Protein AF-M1EP33-F1 (afdb_monomer_lite)

Structure (mmCIF, N/CA/C/O backbone):
data_AF-M1EP33-F1
#
_entry.id   AF-M1EP33-F1
#
loop_
_atom_site.group_PDB
_atom_site.id
_atom_site.type_symbol
_atom_site.label_atom_id
_atom_site.label_alt_id
_atom_site.label_comp_id
_atom_site.label_asym_id
_atom_site.label_entity_id
_atom_site.label_seq_id
_atom_site.pdbx_PDB_ins_code
_atom_site.Cartn_x
_atom_site.Cartn_y
_atom_site.Cartn_z
_atom_site.occupancy
_atom_site.B_iso_or_equiv
_atom_site.auth_seq_id
_atom_site.auth_comp_id
_atom_site.auth_asym_id
_atom_site.auth_atom_id
_atom_site.pdbx_PDB_model_num
ATOM 1 N N . ASN A 1 1 ? -3.906 -7.822 24.588 1.00 63.00 1 ASN A N 1
ATOM 2 C CA . ASN A 1 1 ? -3.837 -6.947 25.786 1.00 63.00 1 ASN A CA 1
ATOM 3 C C . ASN A 1 1 ? -4.633 -7.614 26.916 1.00 63.00 1 ASN A C 1
ATOM 5 O O . ASN A 1 1 ? -5.271 -8.631 26.659 1.00 63.00 1 ASN A O 1
ATOM 9 N N . SER A 1 2 ? -4.628 -7.082 28.142 1.00 78.25 2 SER A N 1
ATOM 10 C CA . SER A 1 2 ? -5.350 -7.687 29.281 1.00 78.25 2 SER A CA 1
ATOM 11 C C . SER A 1 2 ? -6.876 -7.740 29.111 1.00 78.25 2 SER A C 1
ATOM 13 O O . SER A 1 2 ? -7.519 -8.616 29.681 1.00 78.25 2 SER A O 1
ATOM 15 N N . LEU A 1 3 ? -7.466 -6.852 28.298 1.00 82.06 3 LEU A N 1
ATOM 16 C CA . LEU A 1 3 ? -8.894 -6.903 27.965 1.00 82.06 3 LEU A CA 1
ATOM 17 C C . LEU A 1 3 ? -9.216 -8.140 27.118 1.00 82.06 3 LEU A C 1
ATOM 19 O O . LEU A 1 3 ? -10.174 -8.839 27.417 1.00 82.06 3 LEU A O 1
ATOM 23 N N . THR A 1 4 ? -8.380 -8.474 26.127 1.00 85.00 4 THR A N 1
ATOM 24 C CA . THR A 1 4 ? -8.607 -9.614 25.213 1.00 85.00 4 THR A CA 1
ATOM 25 C C . THR A 1 4 ? -8.673 -10.960 25.946 1.00 85.00 4 THR A C 1
ATOM 27 O O . THR A 1 4 ? -9.416 -11.852 25.543 1.00 85.00 4 THR A O 1
ATOM 30 N N . TYR A 1 5 ? -7.932 -11.088 27.048 1.00 88.88 5 TYR A N 1
ATOM 31 C CA . TYR A 1 5 ? -7.890 -12.287 27.891 1.00 88.88 5 TYR A CA 1
ATOM 32 C C . TYR A 1 5 ? -8.786 -12.190 29.135 1.00 88.88 5 TYR A C 1
ATOM 34 O O . TYR A 1 5 ? -8.715 -13.043 30.020 1.00 88.88 5 TYR A O 1
ATOM 42 N N . SER A 1 6 ? -9.625 -11.154 29.237 1.00 90.19 6 SER A N 1
ATOM 43 C CA . SER A 1 6 ? -10.521 -10.998 30.378 1.00 90.19 6 SER A CA 1
ATOM 44 C C . SER A 1 6 ? -11.533 -12.142 30.437 1.00 90.19 6 SER A C 1
ATOM 46 O O . SER A 1 6 ? -12.177 -12.466 29.442 1.00 90.19 6 SER A O 1
ATOM 48 N N . LYS A 1 7 ? -11.740 -12.709 31.633 1.00 91.88 7 LYS A N 1
ATOM 49 C CA . LYS A 1 7 ? -12.845 -13.654 31.893 1.00 91.88 7 LYS A CA 1
ATOM 50 C C . LYS A 1 7 ? -14.217 -12.971 31.826 1.00 91.88 7 LYS A C 1
ATOM 52 O O . LYS A 1 7 ? -15.241 -13.639 31.729 1.00 91.88 7 LYS A O 1
ATOM 57 N N . ASN A 1 8 ? -14.239 -11.641 31.901 1.00 92.62 8 ASN A N 1
ATOM 58 C CA . ASN A 1 8 ? -15.451 -10.852 31.797 1.00 92.62 8 ASN A CA 1
ATOM 59 C C . ASN A 1 8 ? -15.787 -10.586 30.323 1.00 92.62 8 ASN A C 1
ATOM 61 O O . ASN A 1 8 ? -15.008 -9.949 29.611 1.00 92.62 8 ASN A O 1
ATOM 65 N N . LYS A 1 9 ? -16.962 -11.040 29.873 1.00 91.88 9 LYS A N 1
ATOM 66 C CA . LYS A 1 9 ? -17.363 -10.956 28.460 1.00 91.88 9 LYS A CA 1
ATOM 67 C C . LYS A 1 9 ? -17.514 -9.518 27.955 1.00 91.88 9 LYS A C 1
ATOM 69 O O . LYS A 1 9 ? -17.231 -9.283 26.784 1.00 91.88 9 LYS A O 1
ATOM 74 N N . VAL A 1 10 ? -17.930 -8.574 28.804 1.00 92.75 10 VAL A N 1
ATOM 75 C CA . VAL A 1 10 ? -18.061 -7.153 28.432 1.00 92.75 10 VAL A CA 1
ATOM 76 C C . VAL A 1 10 ? -16.679 -6.577 28.130 1.00 92.75 10 VAL A C 1
ATOM 78 O O . VAL A 1 10 ? -16.437 -6.067 27.038 1.00 92.75 10 VAL A O 1
ATOM 81 N N . LEU A 1 11 ? -15.730 -6.761 29.053 1.00 91.62 11 LEU A N 1
ATOM 82 C CA . LEU A 1 11 ? -14.347 -6.311 28.871 1.00 91.62 11 LEU A CA 1
ATOM 83 C C . LEU A 1 11 ? -13.645 -6.999 27.696 1.00 91.62 11 LEU A C 1
ATOM 85 O O . LEU A 1 11 ? -12.899 -6.355 26.962 1.00 91.62 11 LEU A O 1
ATOM 89 N N . GLN A 1 12 ? -13.885 -8.297 27.505 1.00 91.69 12 GLN A N 1
ATOM 90 C CA . GLN A 1 12 ? -13.299 -9.057 26.403 1.00 91.69 12 GLN A CA 1
ATOM 91 C C . GLN A 1 12 ? -13.740 -8.513 25.042 1.00 91.69 12 GLN A C 1
ATOM 93 O O . GLN A 1 12 ? -12.908 -8.244 24.166 1.00 91.69 12 GLN A O 1
ATOM 98 N N . LYS A 1 13 ? -15.050 -8.298 24.885 1.00 92.12 13 LYS A N 1
ATOM 99 C CA . LYS A 1 13 ? -15.647 -7.775 23.654 1.00 92.12 13 LYS A CA 1
ATOM 100 C C . LYS A 1 13 ? -15.302 -6.314 23.394 1.00 92.12 13 LYS A C 1
ATOM 102 O O . LYS A 1 13 ? -15.296 -5.919 22.234 1.00 92.12 13 LYS A O 1
ATOM 107 N N . ALA A 1 14 ? -14.935 -5.543 24.419 1.00 92.44 14 ALA A N 1
ATOM 108 C CA . ALA A 1 14 ? -14.574 -4.134 24.269 1.00 92.44 14 ALA A CA 1
ATOM 109 C C . ALA A 1 14 ? -13.462 -3.903 23.237 1.00 92.44 14 ALA A C 1
ATOM 111 O O . ALA A 1 14 ? -13.448 -2.895 22.545 1.00 92.44 14 ALA A O 1
ATOM 112 N N . THR A 1 15 ? -12.543 -4.858 23.066 1.00 85.81 15 THR A N 1
ATOM 113 C CA . THR A 1 15 ? -11.485 -4.721 22.053 1.00 85.81 15 THR A CA 1
ATOM 114 C C . THR A 1 15 ? -11.980 -4.880 20.614 1.00 85.81 15 THR A C 1
ATOM 116 O O . THR A 1 15 ? -11.244 -4.532 19.696 1.00 85.81 15 THR A O 1
ATOM 119 N N . LEU A 1 16 ? -13.172 -5.433 20.395 1.00 89.56 16 LEU A N 1
ATOM 120 C CA . LEU A 1 16 ? -13.773 -5.687 19.080 1.00 89.56 16 LEU A CA 1
ATOM 121 C C . LEU A 1 16 ? -14.856 -4.661 18.721 1.00 89.56 16 LEU A C 1
ATOM 123 O O . LEU A 1 16 ? -15.508 -4.811 17.693 1.00 89.56 16 LEU A O 1
ATOM 127 N N . VAL A 1 17 ? -15.062 -3.650 19.568 1.00 93.44 17 VAL A N 1
ATOM 128 C CA . VAL A 1 17 ? -16.074 -2.619 19.349 1.00 93.44 17 VAL A CA 1
ATOM 129 C C . VAL A 1 17 ? -15.753 -1.808 18.092 1.00 93.44 17 VAL A C 1
ATOM 131 O O . VAL A 1 17 ? -14.600 -1.439 17.853 1.00 93.44 17 VAL A O 1
ATOM 134 N N . VAL A 1 18 ? -16.776 -1.524 17.291 1.00 93.06 18 VAL A N 1
ATOM 135 C CA . VAL A 1 18 ? -16.677 -0.576 16.176 1.00 93.06 18 VAL A CA 1
ATOM 136 C C . VAL A 1 18 ? -16.814 0.852 16.698 1.00 93.06 18 VAL A C 1
ATOM 138 O O . VAL A 1 18 ? -17.447 1.085 17.727 1.00 93.06 18 VAL A O 1
ATOM 141 N N . GLN A 1 19 ? -16.242 1.832 15.997 1.00 92.06 19 GLN A N 1
ATOM 142 C CA . GLN A 1 19 ? -16.172 3.214 16.496 1.00 92.06 19 GLN A CA 1
ATOM 143 C C . GLN A 1 19 ? -17.544 3.804 16.866 1.00 92.06 19 GLN A C 1
ATOM 145 O O . GLN A 1 19 ? -17.663 4.479 17.886 1.00 92.06 19 GLN A O 1
ATOM 150 N N . SER A 1 20 ? -18.588 3.492 16.091 1.00 94.06 20 SER A N 1
ATOM 151 C CA . SER A 1 20 ? -19.964 3.949 16.333 1.00 94.06 20 SER A CA 1
ATOM 152 C C . SER A 1 20 ? -20.594 3.397 17.617 1.00 94.06 20 SER A C 1
ATOM 154 O O . SER A 1 20 ? -21.580 3.946 18.095 1.00 94.06 20 SER A O 1
ATOM 156 N N . GLU A 1 21 ? -20.047 2.320 18.183 1.00 95.56 21 GLU A N 1
ATOM 157 C CA . GLU A 1 21 ? -20.574 1.655 19.380 1.00 95.56 21 GLU A CA 1
ATOM 158 C C . GLU A 1 21 ? -19.719 1.899 20.632 1.00 95.56 21 GLU A C 1
ATOM 160 O O . GLU A 1 21 ? -20.056 1.407 21.712 1.00 95.56 21 GLU A O 1
ATOM 165 N N . VAL A 1 22 ? -18.627 2.669 20.527 1.00 95.62 22 VAL A N 1
ATOM 166 C CA . VAL A 1 22 ? -17.703 2.891 21.651 1.00 95.62 22 VAL A CA 1
ATOM 167 C C . VAL A 1 22 ? -18.412 3.504 22.856 1.00 95.62 22 VAL A C 1
ATOM 169 O O . VAL A 1 22 ? -18.182 3.050 23.972 1.00 95.62 22 VAL A O 1
ATOM 172 N N . ASP A 1 23 ? -19.290 4.489 22.654 1.00 95.12 23 ASP A N 1
ATOM 173 C CA . ASP A 1 23 ? -19.997 5.147 23.761 1.00 95.12 23 ASP A CA 1
ATOM 174 C C . ASP A 1 23 ? -20.829 4.156 24.580 1.00 95.12 23 ASP A C 1
ATOM 176 O O . ASP A 1 23 ? -20.692 4.085 25.803 1.00 95.12 23 ASP A O 1
ATOM 180 N N . LYS A 1 24 ? -21.607 3.314 23.895 1.00 95.69 24 LYS A N 1
ATOM 181 C CA . LYS A 1 24 ? -22.380 2.240 24.523 1.00 95.69 24 LYS A CA 1
ATOM 182 C C . LYS A 1 24 ? -21.471 1.239 25.239 1.00 95.69 24 LYS A C 1
ATOM 184 O O . LYS A 1 24 ? -21.750 0.845 26.366 1.00 95.69 24 LYS A O 1
ATOM 189 N N . CYS A 1 25 ? -20.357 0.859 24.615 1.00 95.81 25 CYS A N 1
ATOM 190 C CA . CYS A 1 25 ? -19.408 -0.077 25.210 1.00 95.81 25 CYS A CA 1
ATOM 191 C C . CYS A 1 25 ? -18.783 0.467 26.503 1.00 95.81 25 CYS A C 1
ATOM 193 O O . CYS A 1 25 ? -18.646 -0.277 27.472 1.00 95.81 25 CYS A O 1
ATOM 195 N N . VAL A 1 26 ? -18.445 1.760 26.559 1.00 95.44 26 VAL A N 1
ATOM 196 C CA . VAL A 1 26 ? -17.945 2.392 27.789 1.00 95.44 26 VAL A CA 1
ATOM 197 C C . VAL A 1 26 ? -19.004 2.341 28.888 1.00 95.44 26 VAL A C 1
ATOM 199 O O . VAL A 1 26 ? -18.680 1.992 30.022 1.00 95.44 26 VAL A O 1
ATOM 202 N N . GLU A 1 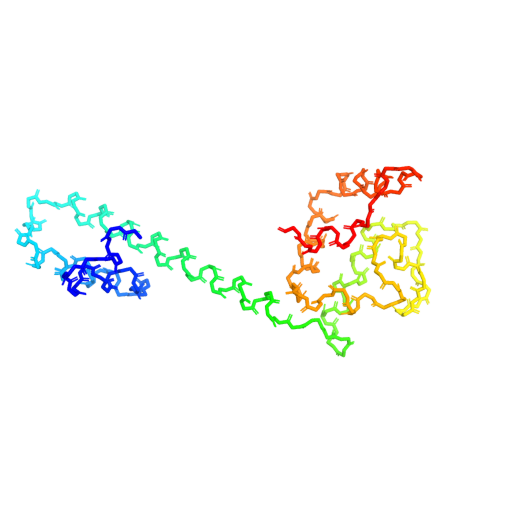27 ? -20.264 2.627 28.564 1.00 94.31 27 GLU A N 1
ATOM 203 C CA . GLU A 1 27 ? -21.364 2.547 29.530 1.00 94.31 27 GLU A CA 1
ATOM 204 C C . GLU A 1 27 ? -21.569 1.127 30.061 1.00 94.31 27 GLU A C 1
ATOM 206 O O . GLU A 1 27 ? -21.732 0.944 31.268 1.00 94.31 27 GLU A O 1
ATOM 211 N N . ASP A 1 28 ? -21.493 0.118 29.195 1.00 95.00 28 ASP A N 1
ATOM 212 C CA . ASP A 1 28 ? -21.588 -1.287 29.595 1.00 95.00 28 ASP A CA 1
ATOM 213 C C . ASP A 1 28 ? -20.423 -1.692 30.515 1.00 95.00 28 ASP A C 1
ATOM 215 O O . ASP A 1 28 ? -20.629 -2.382 31.513 1.00 95.00 28 ASP A O 1
ATOM 219 N N . ILE A 1 29 ? -19.202 -1.216 30.243 1.00 94.50 29 ILE A N 1
ATOM 220 C CA . ILE A 1 29 ? -18.030 -1.457 31.100 1.00 94.50 29 ILE A CA 1
ATOM 221 C C . ILE A 1 29 ? -18.193 -0.789 32.465 1.00 94.50 29 ILE A C 1
ATOM 223 O O . ILE A 1 29 ? -17.879 -1.404 33.485 1.00 94.50 29 ILE A O 1
ATOM 227 N N . MET A 1 30 ? -18.671 0.456 32.499 1.00 94.19 30 MET A N 1
ATOM 228 C CA . MET A 1 30 ? -18.892 1.181 33.751 1.00 94.19 30 MET A CA 1
ATOM 229 C C . MET A 1 30 ? -19.950 0.487 34.608 1.00 94.19 30 MET A C 1
ATOM 231 O O . MET A 1 30 ? -19.720 0.299 35.801 1.00 94.19 30 MET A O 1
ATOM 235 N N . LYS A 1 31 ? -21.053 0.030 33.997 1.00 94.44 31 LYS A N 1
ATOM 236 C CA . LYS A 1 31 ? -22.088 -0.769 34.673 1.00 94.44 31 LYS A CA 1
ATOM 237 C C . LYS A 1 31 ? -21.512 -2.066 35.238 1.00 94.44 31 LYS A C 1
ATOM 239 O O . LYS A 1 31 ? -21.658 -2.333 36.423 1.00 94.44 31 LYS A O 1
ATOM 244 N N . GLU A 1 32 ? -20.789 -2.828 34.422 1.00 94.50 32 GLU A N 1
ATOM 245 C CA . GLU A 1 32 ? -20.190 -4.108 34.819 1.00 94.50 32 GLU A CA 1
ATOM 246 C C . GLU A 1 32 ? -19.151 -3.966 35.947 1.00 94.50 32 GLU A C 1
ATOM 248 O O . GLU A 1 32 ? -18.912 -4.896 36.719 1.00 94.50 32 GLU A O 1
ATOM 253 N N . LYS A 1 33 ? -18.498 -2.804 36.042 1.00 92.00 33 LYS A N 1
ATOM 254 C CA . LYS A 1 33 ? -17.488 -2.503 37.065 1.00 92.00 33 LYS A CA 1
ATOM 255 C C . LYS A 1 33 ? -17.997 -1.659 38.223 1.00 92.00 33 LYS A C 1
ATOM 257 O O . LYS A 1 33 ? -17.197 -1.333 39.095 1.00 92.00 33 LYS A O 1
ATOM 262 N N . ASN A 1 34 ? -19.297 -1.366 38.267 1.00 93.38 34 ASN A N 1
ATOM 263 C CA . ASN A 1 34 ? -19.913 -0.502 39.273 1.00 93.38 34 ASN A CA 1
ATOM 264 C C . ASN A 1 34 ? -19.195 0.860 39.407 1.00 93.38 34 ASN A C 1
ATOM 266 O O . ASN A 1 34 ? -19.017 1.368 40.512 1.00 93.38 34 ASN A O 1
ATOM 270 N N . ILE A 1 35 ? -18.753 1.434 38.284 1.00 92.56 35 ILE A N 1
ATOM 271 C CA . ILE A 1 35 ? -18.076 2.739 38.226 1.00 92.56 35 ILE A CA 1
ATOM 272 C C . ILE A 1 35 ? -19.138 3.836 38.175 1.00 92.56 35 ILE A C 1
ATOM 274 O O . ILE A 1 35 ? -20.056 3.763 37.355 1.00 92.56 35 ILE A O 1
ATOM 278 N N . ASN A 1 36 ? -19.019 4.859 39.025 1.00 90.19 36 ASN A N 1
ATOM 279 C CA . ASN A 1 36 ? -20.027 5.908 39.123 1.00 90.19 36 ASN A CA 1
ATOM 280 C C . ASN A 1 36 ? -19.769 6.993 38.057 1.00 90.19 36 ASN A C 1
ATOM 282 O O . ASN A 1 36 ? -18.761 7.690 38.138 1.00 90.19 36 ASN A O 1
ATOM 286 N N . PRO A 1 37 ? -20.681 7.217 37.093 1.00 81.19 37 PRO A N 1
ATOM 287 C CA . PRO A 1 37 ? -20.452 8.172 36.008 1.00 81.19 37 PRO A CA 1
ATOM 288 C C . PRO A 1 37 ? -20.292 9.630 36.443 1.00 81.19 37 PRO A C 1
ATOM 290 O O . PRO A 1 37 ? -19.615 10.389 35.755 1.00 81.19 37 PRO A O 1
ATOM 293 N N . GLU A 1 38 ? -20.902 10.021 37.562 1.00 83.31 38 GLU A N 1
ATOM 294 C CA . GLU A 1 38 ? -20.863 11.394 38.075 1.00 83.31 38 GLU A CA 1
ATOM 295 C C . GLU A 1 38 ? -19.582 11.671 38.868 1.00 83.31 38 GLU A C 1
ATOM 297 O O . GLU A 1 38 ? -19.076 12.791 38.858 1.00 83.31 38 GLU A O 1
ATOM 302 N N . LYS A 1 39 ? -19.033 10.644 39.530 1.00 86.88 39 LYS A N 1
ATOM 303 C CA . LYS A 1 39 ? -17.787 10.752 40.306 1.00 86.88 39 LYS A CA 1
ATOM 304 C C . LYS A 1 39 ? -16.544 10.462 39.467 1.00 86.88 39 LYS A C 1
ATOM 306 O O . LYS A 1 39 ? -15.509 11.083 39.679 1.00 86.88 39 LYS A O 1
ATOM 311 N N . ASP A 1 40 ? -16.667 9.570 38.488 1.00 87.56 40 ASP A N 1
ATOM 312 C CA . ASP A 1 40 ? -15.566 9.050 37.676 1.00 87.56 40 ASP A CA 1
ATOM 313 C C . ASP A 1 40 ? -15.673 9.520 36.214 1.00 87.56 40 ASP A C 1
ATOM 315 O O . ASP A 1 40 ? -15.483 8.757 35.262 1.00 87.56 40 ASP A O 1
ATOM 319 N N . THR A 1 41 ? -15.983 10.802 36.003 1.00 88.31 41 THR A N 1
ATOM 320 C CA . THR A 1 41 ? -16.109 11.397 34.657 1.00 88.31 41 THR A CA 1
ATOM 321 C C . THR A 1 41 ? -14.831 11.235 33.828 1.00 88.31 41 THR A C 1
ATOM 323 O O . THR A 1 41 ? -14.888 10.945 32.629 1.00 88.31 41 THR A O 1
ATOM 326 N N . SER A 1 42 ? -13.668 11.333 34.478 1.00 92.94 42 SER A N 1
ATOM 327 C CA . SER A 1 42 ? -12.359 11.096 33.867 1.00 92.94 42 SER A CA 1
ATOM 328 C C . SER A 1 42 ? -12.209 9.662 33.352 1.00 92.94 42 SER A C 1
ATOM 330 O O . SER A 1 42 ? -11.656 9.466 32.270 1.00 92.94 42 SER A O 1
ATOM 332 N N . PHE A 1 43 ? -12.760 8.662 34.052 1.00 92.12 43 PHE A N 1
ATOM 333 C CA . PHE A 1 43 ? -12.741 7.273 33.593 1.00 92.12 43 PHE A CA 1
ATOM 334 C C . PHE A 1 43 ? -13.494 7.124 32.271 1.00 92.12 43 PHE A C 1
ATOM 336 O O . PHE A 1 43 ? -12.955 6.536 31.334 1.00 92.12 43 PHE A O 1
ATOM 343 N N . LYS A 1 44 ? -14.706 7.691 32.159 1.00 92.69 44 LYS A N 1
ATOM 344 C CA . LYS A 1 44 ? -15.509 7.623 30.924 1.00 92.69 44 LYS A CA 1
ATOM 345 C C . LYS A 1 44 ? -14.745 8.213 29.737 1.00 92.69 44 LYS A C 1
ATOM 347 O O . LYS A 1 44 ? -14.674 7.585 28.681 1.00 92.69 44 LYS A O 1
ATOM 352 N N . ILE A 1 45 ? -14.139 9.387 29.925 1.00 94.44 45 ILE A N 1
ATOM 353 C CA . ILE A 1 45 ? -13.379 10.087 28.879 1.00 94.44 45 ILE A CA 1
ATOM 354 C C . ILE A 1 45 ? -12.150 9.270 28.460 1.00 94.44 45 ILE A C 1
ATOM 356 O O . ILE A 1 45 ? -11.970 8.992 27.273 1.00 94.44 45 ILE A O 1
ATOM 360 N N . CYS A 1 46 ? -11.330 8.839 29.422 1.00 95.31 46 CYS A N 1
ATOM 361 C CA . CYS A 1 46 ? -10.117 8.074 29.141 1.00 95.31 46 CYS A CA 1
ATOM 362 C C . CYS A 1 46 ? -10.434 6.720 28.498 1.00 95.31 46 CYS A C 1
ATOM 364 O O . CYS A 1 46 ? -9.795 6.335 27.520 1.00 95.31 46 CYS A O 1
ATOM 366 N N . MET A 1 47 ? -11.447 6.007 28.998 1.00 93.50 47 MET A N 1
ATOM 367 C CA . MET A 1 47 ? -11.827 4.704 28.458 1.00 93.50 47 MET A CA 1
ATOM 368 C C . MET A 1 47 ? -12.362 4.825 27.029 1.00 93.50 47 MET A C 1
ATOM 370 O O . MET A 1 47 ? -11.972 4.038 26.165 1.00 93.50 47 MET A O 1
ATOM 374 N N . LYS A 1 48 ? -13.182 5.848 26.749 1.00 95.25 48 LYS A N 1
ATOM 375 C CA . LYS A 1 48 ? -13.629 6.166 25.386 1.00 95.25 48 LYS A CA 1
ATOM 376 C C . LYS A 1 48 ? -12.442 6.414 24.457 1.00 95.25 48 LYS A C 1
ATOM 378 O O . LYS A 1 48 ? -12.384 5.818 23.384 1.00 95.25 48 LYS A O 1
ATOM 383 N N . ALA A 1 49 ? -11.488 7.248 24.870 1.00 95.94 49 ALA A N 1
ATOM 384 C CA . ALA A 1 49 ? -10.303 7.552 24.070 1.00 95.94 49 ALA A CA 1
ATOM 385 C C . ALA A 1 49 ? -9.482 6.288 23.760 1.00 95.94 49 ALA A C 1
ATOM 387 O O . ALA A 1 49 ? -9.138 6.046 22.602 1.00 95.94 49 ALA A O 1
ATOM 388 N N . CYS A 1 50 ? -9.245 5.434 24.761 1.00 94.38 50 CYS A N 1
ATOM 389 C CA . CYS A 1 50 ? -8.545 4.161 24.581 1.00 94.38 50 CYS A CA 1
ATOM 390 C C . CYS A 1 50 ? -9.267 3.234 23.591 1.00 94.38 50 CYS A C 1
ATOM 392 O O . CYS A 1 50 ? -8.636 2.656 22.706 1.00 94.38 50 CYS A O 1
ATOM 394 N N . LEU A 1 51 ? -10.589 3.083 23.716 1.00 94.62 51 LEU A N 1
ATOM 395 C CA . LEU A 1 51 ? -11.367 2.215 22.828 1.00 94.62 51 LEU A CA 1
ATOM 396 C C . LEU A 1 51 ? -11.449 2.762 21.397 1.00 94.62 51 LEU A C 1
ATOM 398 O O . LEU A 1 51 ? -11.373 1.978 20.449 1.00 94.62 51 LEU A O 1
ATOM 402 N N . LEU A 1 52 ? -11.527 4.083 21.217 1.00 95.56 52 LEU A N 1
ATOM 403 C CA . LEU A 1 52 ? -11.437 4.717 19.897 1.00 95.56 52 LEU A CA 1
ATOM 404 C C . LEU A 1 52 ? -10.074 4.473 19.243 1.00 95.56 52 LEU A C 1
ATOM 406 O O . LEU A 1 52 ? -10.021 4.115 18.072 1.00 95.56 52 LEU A O 1
ATOM 410 N N . GLN A 1 53 ? -8.977 4.588 19.992 1.00 94.25 53 GLN A N 1
ATOM 411 C CA . GLN A 1 53 ? -7.641 4.290 19.466 1.00 94.25 53 GLN A CA 1
ATOM 412 C C . GLN A 1 53 ? -7.494 2.815 19.075 1.00 94.25 53 GLN A C 1
ATOM 414 O O . GLN A 1 53 ? -6.996 2.511 17.993 1.00 94.25 53 GLN A O 1
ATOM 419 N N . ILE A 1 54 ? -7.963 1.888 19.919 1.00 92.06 54 ILE A N 1
ATOM 420 C CA . ILE A 1 54 ? -7.900 0.445 19.640 1.00 92.06 54 ILE A CA 1
ATOM 421 C C . ILE A 1 54 ? -8.730 0.093 18.401 1.00 92.06 54 ILE A C 1
ATOM 423 O O . ILE A 1 54 ? -8.245 -0.615 17.518 1.00 92.06 54 ILE A O 1
ATOM 427 N N . SER A 1 55 ? -9.975 0.567 18.335 1.00 92.62 55 SER A N 1
ATOM 428 C CA . SER A 1 55 ? -10.878 0.286 17.213 1.00 92.62 55 SER A CA 1
ATOM 429 C C . SER A 1 55 ? -10.407 0.960 15.923 1.00 92.62 55 SER A C 1
ATOM 431 O O . SER A 1 55 ? -10.377 0.315 14.877 1.00 92.62 55 SER A O 1
ATOM 433 N N . GLY A 1 56 ? -9.951 2.211 15.999 1.00 94.12 56 GLY A N 1
ATOM 434 C CA . GLY A 1 56 ? -9.372 2.948 14.879 1.00 94.12 56 GLY A CA 1
ATOM 435 C C . GLY A 1 56 ? -8.123 2.277 14.313 1.00 94.12 56 GLY A C 1
ATOM 436 O O . GLY A 1 56 ? -8.043 2.066 13.107 1.00 94.12 56 GLY A O 1
ATOM 437 N N . TYR A 1 57 ? -7.187 1.857 15.169 1.00 93.12 57 TYR A N 1
ATOM 438 C CA . TYR A 1 57 ? -5.992 1.131 14.731 1.00 93.12 57 TYR A CA 1
ATOM 439 C C . TYR A 1 57 ? -6.339 -0.199 14.055 1.00 93.12 57 TYR A C 1
ATOM 441 O O . TYR A 1 57 ? -5.773 -0.537 13.017 1.00 93.12 57 TYR A O 1
ATOM 449 N N . LYS A 1 58 ? -7.297 -0.951 14.612 1.00 91.19 58 LYS A N 1
ATOM 450 C CA . LYS A 1 58 ? -7.772 -2.196 13.996 1.00 91.19 58 LYS A CA 1
ATOM 451 C C . LYS A 1 58 ? -8.391 -1.952 12.626 1.00 91.19 58 LYS A C 1
ATOM 453 O O . LYS A 1 58 ? -8.090 -2.702 11.704 1.00 91.19 58 LYS A O 1
ATOM 458 N N . GLN A 1 59 ? -9.221 -0.919 12.493 1.00 93.31 59 GLN A N 1
ATOM 459 C CA . GLN A 1 59 ? -9.819 -0.570 11.209 1.00 93.31 59 GLN A CA 1
ATOM 460 C C . GLN A 1 59 ? -8.741 -0.185 10.193 1.00 93.31 59 GLN A C 1
ATOM 462 O O . GLN A 1 59 ? -8.712 -0.752 9.109 1.00 93.31 59 GLN A O 1
ATOM 467 N N . LEU A 1 60 ? -7.792 0.673 10.580 1.00 95.19 60 LEU A N 1
ATOM 468 C CA . LEU A 1 60 ? -6.667 1.052 9.727 1.00 95.19 60 LEU A CA 1
ATOM 469 C C . LEU A 1 60 ? -5.863 -0.170 9.266 1.00 95.19 60 LEU A C 1
ATOM 471 O O . LEU A 1 60 ? -5.536 -0.281 8.089 1.00 95.19 60 LEU A O 1
ATOM 475 N N . TYR A 1 61 ? -5.567 -1.104 10.173 1.00 95.50 61 TYR A N 1
ATOM 476 C CA . TYR A 1 61 ? -4.879 -2.346 9.824 1.00 95.50 61 TYR A CA 1
ATOM 477 C C . TYR A 1 61 ? -5.660 -3.154 8.780 1.00 95.50 61 TYR A C 1
ATOM 479 O O . TYR A 1 61 ? -5.079 -3.610 7.797 1.00 95.50 61 TYR A O 1
ATOM 487 N N . LEU A 1 62 ? -6.976 -3.310 8.963 1.00 95.06 62 LEU A N 1
ATOM 488 C CA . LEU A 1 62 ? -7.830 -4.011 8.003 1.00 95.06 62 LEU A CA 1
ATOM 489 C C . LEU A 1 62 ? -7.871 -3.300 6.647 1.00 95.06 62 LEU A C 1
ATOM 491 O O . LEU A 1 62 ? -7.792 -3.967 5.616 1.00 95.06 62 LEU A O 1
ATOM 495 N N . ASP A 1 63 ? -7.946 -1.971 6.645 1.00 96.25 63 ASP A N 1
ATOM 496 C CA . ASP A 1 63 ? -7.964 -1.166 5.428 1.00 96.25 63 ASP A CA 1
ATOM 497 C C . ASP A 1 63 ? -6.644 -1.323 4.662 1.00 96.25 63 ASP A C 1
ATOM 499 O O . ASP A 1 63 ? -6.659 -1.635 3.470 1.00 96.25 63 ASP A O 1
ATOM 503 N N . VAL A 1 64 ? -5.501 -1.219 5.346 1.00 96.75 64 VAL A N 1
ATOM 504 C CA . VAL A 1 64 ? -4.169 -1.444 4.759 1.00 96.75 64 VAL A CA 1
ATOM 505 C C . VAL A 1 64 ? -4.038 -2.870 4.217 1.00 96.75 64 VAL A C 1
ATOM 507 O O . VAL A 1 64 ? -3.638 -3.058 3.067 1.00 96.75 64 VAL A O 1
ATOM 510 N N . GLU A 1 65 ? -4.443 -3.880 4.991 1.00 97.25 65 GLU A N 1
ATOM 511 C CA . GLU A 1 65 ? -4.426 -5.279 4.553 1.00 97.25 65 GLU A CA 1
ATOM 512 C C . GLU A 1 65 ? -5.333 -5.523 3.343 1.00 97.25 65 GLU A C 1
ATOM 514 O O . GLU A 1 65 ? -5.006 -6.345 2.484 1.00 97.25 65 GLU A O 1
ATOM 519 N N . SER A 1 66 ? -6.458 -4.810 3.237 1.00 97.50 66 SER A N 1
ATOM 520 C CA . SER A 1 66 ? -7.352 -4.904 2.079 1.00 97.50 66 SER A CA 1
ATOM 521 C C . SER A 1 66 ? -6.676 -4.409 0.797 1.00 97.50 66 SER A C 1
ATOM 523 O O . SER A 1 66 ? -6.857 -5.004 -0.268 1.00 97.50 66 SER A O 1
ATOM 525 N N . VAL A 1 67 ? -5.846 -3.364 0.897 1.00 97.25 67 VAL A N 1
ATOM 526 C CA . VAL A 1 67 ? -5.064 -2.842 -0.230 1.00 97.25 67 VAL A CA 1
ATOM 527 C C . VAL A 1 67 ? -3.903 -3.783 -0.545 1.00 97.25 67 VAL A C 1
ATOM 529 O O . VAL A 1 67 ? -3.703 -4.117 -1.709 1.00 97.25 67 VAL A O 1
ATOM 532 N N . ARG A 1 68 ? -3.189 -4.286 0.471 1.00 96.56 68 ARG A N 1
ATOM 533 C CA . ARG A 1 68 ? -2.090 -5.252 0.296 1.00 96.56 68 ARG A CA 1
ATOM 534 C C . ARG A 1 68 ? -2.545 -6.532 -0.407 1.00 96.56 68 ARG A C 1
ATOM 536 O O . ARG A 1 68 ? -1.842 -7.061 -1.258 1.00 96.56 68 ARG A O 1
ATOM 543 N N . LYS A 1 69 ? -3.733 -7.035 -0.063 1.00 96.81 69 LYS A N 1
ATOM 544 C CA . LYS A 1 69 ? -4.308 -8.251 -0.663 1.00 96.81 69 LYS A CA 1
ATOM 545 C C . LYS A 1 69 ? -4.881 -8.028 -2.060 1.00 96.81 69 LYS A C 1
ATOM 547 O O . LYS A 1 69 ? -5.177 -9.007 -2.742 1.00 96.81 69 LYS A O 1
ATOM 552 N N . ARG A 1 70 ? -5.058 -6.778 -2.500 1.00 97.44 70 ARG A N 1
ATOM 553 C CA . ARG A 1 70 ? -5.528 -6.480 -3.854 1.00 97.44 70 ARG A CA 1
ATOM 554 C C . ARG A 1 7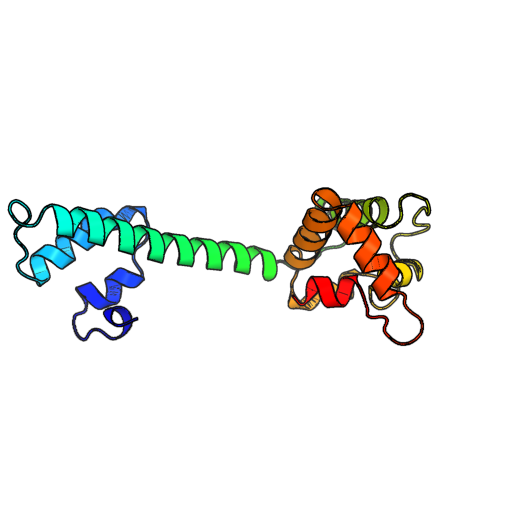0 ? -4.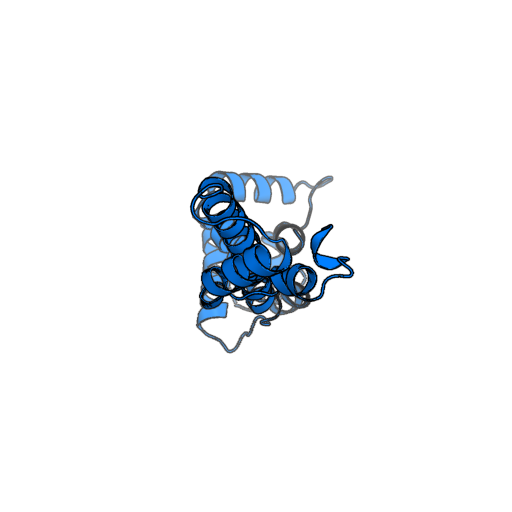376 -6.701 -4.841 1.00 97.44 70 ARG A C 1
ATOM 556 O O . ARG A 1 70 ? -3.384 -5.971 -4.769 1.00 97.44 70 ARG A O 1
ATOM 563 N N . PRO A 1 71 ? -4.481 -7.672 -5.764 1.00 97.19 71 PRO A N 1
ATOM 564 C CA . PRO A 1 71 ? -3.410 -7.947 -6.709 1.00 97.19 71 PRO A CA 1
ATOM 565 C C . PRO A 1 71 ? -3.210 -6.770 -7.665 1.00 97.19 71 PRO A C 1
ATOM 567 O O . PRO A 1 71 ? -4.154 -6.051 -8.006 1.00 97.19 71 PRO A O 1
ATOM 570 N N . TYR A 1 72 ? -1.971 -6.601 -8.121 1.00 97.75 72 TYR A N 1
ATOM 571 C CA . TYR A 1 72 ? -1.705 -5.776 -9.289 1.00 97.75 72 TYR A CA 1
ATOM 572 C C . TYR A 1 72 ? -2.386 -6.390 -10.518 1.00 97.75 72 TYR A C 1
ATOM 574 O O . TYR A 1 72 ? -2.351 -7.605 -10.721 1.00 97.75 72 TYR A O 1
ATOM 582 N N . ASP A 1 73 ? -2.965 -5.534 -11.352 1.00 97.31 73 ASP A N 1
ATOM 583 C CA . ASP A 1 73 ? -3.731 -5.933 -12.529 1.00 97.31 73 ASP A CA 1
ATOM 584 C C . ASP A 1 73 ? -3.277 -5.104 -13.729 1.00 97.31 73 ASP A C 1
ATOM 586 O O . ASP A 1 73 ? -3.386 -3.880 -13.705 1.00 97.31 73 ASP A O 1
ATOM 590 N N . SER A 1 74 ? -2.755 -5.789 -14.746 1.00 96.69 74 SER A N 1
ATOM 591 C CA . SER A 1 74 ? -2.248 -5.194 -15.986 1.00 96.69 74 SER A CA 1
ATOM 592 C C . SER A 1 74 ? -3.361 -4.681 -16.900 1.00 96.69 74 SER A C 1
ATOM 594 O O . SER A 1 74 ? -3.107 -3.827 -17.742 1.00 96.69 74 SER A O 1
ATOM 596 N N . ASP A 1 75 ? -4.591 -5.172 -16.725 1.00 97.19 75 ASP A N 1
ATOM 597 C CA . ASP A 1 75 ? -5.753 -4.710 -17.489 1.00 97.19 75 ASP A CA 1
ATOM 598 C C . ASP A 1 75 ? -6.419 -3.494 -16.814 1.00 97.19 75 ASP A C 1
ATOM 600 O O . ASP A 1 75 ? -7.255 -2.800 -17.399 1.00 97.19 75 ASP A O 1
ATOM 604 N N . ASN A 1 76 ? -6.003 -3.169 -15.584 1.00 98.00 76 ASN A N 1
ATOM 605 C CA . ASN A 1 76 ? -6.466 -1.999 -14.857 1.00 98.00 76 ASN A CA 1
ATOM 606 C C . ASN A 1 76 ? -5.625 -0.760 -15.201 1.00 98.00 76 ASN A C 1
ATOM 608 O O . ASN A 1 76 ? -4.492 -0.584 -14.744 1.00 98.00 76 ASN A O 1
ATOM 612 N N . LEU A 1 77 ? -6.237 0.173 -15.933 1.00 98.00 77 LEU A N 1
ATOM 613 C CA . LEU A 1 77 ? -5.596 1.419 -16.365 1.00 98.00 77 LEU A CA 1
ATOM 614 C C . LEU A 1 77 ? -5.015 2.256 -15.215 1.00 98.00 77 LEU A C 1
ATOM 616 O O . LEU A 1 77 ? -4.030 2.963 -15.417 1.00 98.00 77 LEU A O 1
ATOM 620 N N . GLN A 1 78 ? -5.602 2.217 -14.016 1.00 98.12 78 GLN A N 1
ATOM 621 C CA . GLN A 1 78 ? -5.093 2.982 -12.877 1.00 98.12 78 GLN A CA 1
ATOM 622 C C . GLN A 1 78 ? -3.821 2.355 -12.295 1.00 98.12 78 GLN A C 1
ATOM 624 O O . GLN A 1 78 ? -2.902 3.079 -11.908 1.00 98.12 78 GLN A O 1
ATOM 629 N N . HIS A 1 79 ? -3.741 1.024 -12.263 1.00 98.25 79 HIS A N 1
ATOM 630 C CA . HIS A 1 79 ? -2.545 0.307 -11.822 1.00 98.25 79 HIS A CA 1
ATOM 631 C C . HIS A 1 79 ? -1.377 0.530 -12.792 1.00 98.25 79 HIS A C 1
ATOM 633 O O . HIS A 1 79 ? -0.267 0.855 -12.369 1.00 98.25 79 HIS A O 1
ATOM 639 N N . GLU A 1 80 ? -1.637 0.440 -14.097 1.00 98.19 80 GLU A N 1
ATOM 640 C CA . GLU A 1 80 ? -0.642 0.717 -15.137 1.00 98.19 80 GLU A CA 1
ATOM 641 C C . GLU A 1 80 ? -0.168 2.180 -15.099 1.00 98.19 80 GLU A C 1
ATOM 643 O O . GLU A 1 80 ? 1.034 2.444 -15.150 1.00 98.19 80 GLU A O 1
ATOM 648 N N . LYS A 1 81 ? -1.073 3.148 -14.881 1.00 98.44 81 LYS A N 1
ATOM 649 C CA . LYS A 1 81 ? -0.695 4.560 -14.678 1.00 98.44 81 LYS A CA 1
ATOM 650 C C . LYS A 1 81 ? 0.258 4.752 -13.499 1.00 98.44 81 LYS A C 1
ATOM 652 O O . LYS A 1 81 ? 1.220 5.505 -13.628 1.00 98.44 81 LYS A O 1
ATOM 657 N N . LEU A 1 82 ? 0.012 4.091 -12.366 1.00 98.44 82 LEU A N 1
ATOM 658 C CA . LEU A 1 82 ? 0.905 4.164 -11.205 1.00 98.44 82 LEU A CA 1
ATOM 659 C C . LEU A 1 82 ? 2.281 3.562 -11.508 1.00 98.44 82 LEU A C 1
ATOM 661 O O . LEU A 1 82 ? 3.295 4.146 -11.132 1.00 98.44 82 LEU A O 1
ATOM 665 N N . LEU A 1 83 ? 2.331 2.442 -12.228 1.00 98.44 83 LEU A N 1
ATOM 666 C CA . LEU A 1 83 ? 3.593 1.790 -12.574 1.00 98.44 83 LEU A CA 1
ATOM 667 C C . LEU A 1 83 ? 4.428 2.640 -13.544 1.00 98.44 83 LEU A C 1
ATOM 669 O O . LEU A 1 83 ? 5.630 2.815 -13.349 1.00 98.44 83 LEU A O 1
ATOM 673 N N . LEU A 1 84 ? 3.790 3.239 -14.550 1.00 98.12 84 LEU A N 1
ATOM 674 C CA . LEU A 1 84 ? 4.456 4.176 -15.457 1.00 98.12 84 LEU A CA 1
ATOM 675 C C . LEU A 1 84 ? 4.887 5.461 -14.737 1.00 98.12 84 LEU A C 1
ATOM 677 O O . LEU A 1 84 ? 5.961 5.993 -15.018 1.00 98.12 84 LEU A O 1
ATOM 681 N N . LYS A 1 85 ? 4.084 5.950 -13.783 1.00 98.50 85 LYS A N 1
ATOM 682 C CA . LYS A 1 85 ? 4.457 7.084 -12.928 1.00 98.50 85 LYS A CA 1
ATOM 683 C C . LYS A 1 85 ? 5.721 6.773 -12.129 1.00 98.50 85 LYS A C 1
ATOM 685 O O . LYS A 1 85 ? 6.631 7.595 -12.137 1.00 98.50 85 LYS A O 1
ATOM 690 N N . LEU A 1 86 ? 5.808 5.592 -11.512 1.00 98.62 86 LEU A N 1
ATOM 691 C CA . LEU A 1 86 ? 7.004 5.148 -10.791 1.00 98.62 86 LEU A CA 1
ATOM 692 C C . LEU A 1 86 ? 8.247 5.188 -11.686 1.00 98.62 86 LEU A C 1
ATOM 694 O O . LEU A 1 86 ? 9.259 5.769 -11.299 1.00 98.62 86 LEU A O 1
ATOM 698 N N . TRP A 1 87 ? 8.158 4.621 -12.895 1.00 98.62 87 TRP A N 1
ATOM 699 C CA . TRP A 1 87 ? 9.263 4.660 -13.854 1.00 98.62 87 TRP A CA 1
ATOM 700 C C . TRP A 1 87 ? 9.714 6.094 -14.136 1.00 98.62 87 TRP A C 1
ATOM 702 O O . TRP A 1 87 ? 10.897 6.398 -14.042 1.00 98.62 87 TRP A O 1
ATOM 712 N N . ASN A 1 88 ? 8.777 6.989 -14.451 1.00 98.19 88 ASN A N 1
ATOM 713 C CA . ASN A 1 88 ? 9.101 8.372 -14.797 1.00 98.19 88 ASN A CA 1
ATOM 714 C C . ASN A 1 88 ? 9.694 9.156 -13.618 1.00 98.19 88 ASN A C 1
ATOM 716 O O . ASN A 1 88 ? 10.555 10.006 -13.835 1.00 98.19 88 ASN A O 1
ATOM 720 N N . LEU A 1 89 ? 9.258 8.866 -12.387 1.00 98.38 89 LEU A N 1
ATOM 721 C CA . LEU A 1 89 ? 9.824 9.466 -11.179 1.00 98.38 89 LEU A CA 1
ATOM 722 C C . LEU A 1 89 ? 11.271 9.015 -10.957 1.00 98.38 89 LEU A C 1
ATOM 724 O O . LEU A 1 89 ? 12.118 9.843 -10.639 1.00 98.38 89 LEU A O 1
ATOM 728 N N . LEU A 1 90 ? 11.572 7.729 -11.148 1.00 98.06 90 LEU A N 1
ATOM 729 C CA . LEU A 1 90 ? 12.896 7.160 -10.870 1.00 98.06 90 LEU A CA 1
ATOM 730 C C . LEU A 1 90 ? 13.891 7.291 -12.033 1.00 98.06 90 LEU A C 1
ATOM 732 O O . LEU A 1 90 ? 15.092 7.387 -11.800 1.00 98.06 90 LEU A O 1
ATOM 736 N N . MET A 1 91 ? 13.406 7.320 -13.275 1.00 97.25 91 MET A N 1
ATOM 737 C CA . MET A 1 91 ? 14.213 7.341 -14.501 1.00 97.25 91 MET A CA 1
ATOM 738 C C . MET A 1 91 ? 13.846 8.533 -15.408 1.00 97.25 91 MET A C 1
ATOM 740 O O . MET A 1 91 ? 13.506 8.338 -16.578 1.00 97.25 91 MET A O 1
ATOM 744 N N . PRO A 1 92 ? 13.943 9.790 -14.926 1.00 95.62 92 PRO A N 1
ATOM 745 C CA . PRO A 1 92 ? 13.437 10.970 -15.641 1.00 95.62 92 PRO A CA 1
ATOM 746 C C . PRO A 1 92 ? 14.115 11.222 -16.998 1.00 95.62 92 PRO A C 1
ATOM 748 O O . PRO A 1 92 ? 13.541 11.858 -17.879 1.00 95.62 92 PRO A O 1
ATOM 751 N N . THR A 1 93 ? 15.332 10.712 -17.194 1.00 95.31 93 THR A N 1
ATOM 752 C CA . THR A 1 93 ? 16.116 10.884 -18.427 1.00 95.31 93 THR A CA 1
ATOM 753 C C . THR A 1 93 ? 16.007 9.700 -19.392 1.00 95.31 93 THR A C 1
ATOM 755 O O . THR A 1 93 ? 16.506 9.778 -20.515 1.00 95.31 93 THR A O 1
ATOM 758 N N . LYS A 1 94 ? 15.347 8.601 -18.998 1.00 95.94 94 LYS A N 1
ATOM 759 C CA . LYS A 1 94 ? 15.248 7.370 -19.793 1.00 95.94 94 LYS A CA 1
ATOM 760 C C . LYS A 1 94 ? 13.789 6.987 -19.996 1.00 95.94 94 LYS A C 1
ATOM 762 O O . LYS A 1 94 ? 13.112 6.546 -19.075 1.00 95.94 94 LYS A O 1
ATOM 767 N N . LYS A 1 95 ? 13.305 7.076 -21.236 1.00 95.62 95 LYS A N 1
ATOM 768 C CA . LYS A 1 95 ? 11.951 6.614 -21.576 1.00 95.62 95 LYS A CA 1
ATOM 769 C C . LYS A 1 95 ? 11.860 5.086 -21.513 1.00 95.62 95 LYS A C 1
ATOM 771 O O . LYS A 1 95 ? 12.766 4.376 -21.965 1.00 95.62 95 LYS A O 1
ATOM 776 N N . LEU A 1 96 ? 10.749 4.585 -20.982 1.00 97.06 96 LEU A N 1
ATOM 777 C CA . LEU A 1 96 ? 10.399 3.171 -21.060 1.00 97.06 96 LEU A CA 1
ATOM 778 C C . LEU A 1 96 ? 9.988 2.841 -22.503 1.00 97.06 96 LEU A C 1
ATOM 780 O O . LEU A 1 96 ? 9.109 3.497 -23.057 1.00 97.06 96 LEU A O 1
ATOM 784 N N . LYS A 1 97 ? 10.637 1.854 -23.129 1.00 96.19 97 LYS A N 1
ATOM 785 C CA . LYS A 1 97 ? 10.382 1.481 -24.532 1.00 96.19 97 LYS A CA 1
ATOM 786 C C . LYS A 1 97 ? 9.109 0.657 -24.697 1.00 96.19 97 LYS A C 1
ATOM 788 O O . LYS A 1 97 ? 8.439 0.772 -25.715 1.00 96.19 97 LYS A O 1
ATOM 793 N N . ALA A 1 98 ? 8.806 -0.187 -23.717 1.00 96.88 98 ALA A N 1
ATOM 794 C CA . ALA A 1 98 ? 7.634 -1.048 -23.706 1.00 96.88 98 ALA A CA 1
ATOM 795 C C . ALA A 1 98 ? 7.268 -1.413 -22.267 1.00 96.88 98 ALA A C 1
ATOM 797 O O . ALA A 1 98 ? 8.134 -1.463 -21.390 1.00 96.88 98 ALA A O 1
ATOM 798 N N . ARG A 1 99 ? 5.987 -1.716 -22.039 1.00 95.81 99 ARG A N 1
ATOM 799 C CA . ARG A 1 99 ? 5.495 -2.140 -20.727 1.00 95.81 99 ARG A CA 1
ATOM 800 C C . ARG A 1 99 ? 6.158 -3.433 -20.248 1.00 95.81 99 ARG A C 1
ATOM 802 O O . ARG A 1 99 ? 6.475 -3.529 -19.070 1.00 95.81 99 ARG A O 1
ATOM 809 N N . ILE A 1 100 ? 6.408 -4.390 -21.135 1.00 97.00 100 ILE A N 1
ATOM 810 C CA . ILE A 1 100 ? 7.209 -5.583 -20.835 1.00 97.00 100 ILE A CA 1
ATOM 811 C C . ILE A 1 100 ? 8.590 -5.358 -21.444 1.00 97.00 100 ILE A C 1
ATOM 813 O O . ILE A 1 100 ? 8.724 -5.269 -22.665 1.00 97.00 100 ILE A O 1
ATOM 817 N N . SER A 1 101 ? 9.606 -5.176 -20.604 1.00 97.25 101 SER A N 1
ATOM 818 C CA . SER A 1 101 ? 10.979 -4.960 -21.058 1.00 97.25 101 SER A CA 1
ATOM 819 C C . SER A 1 101 ? 12.000 -5.183 -19.946 1.00 97.25 101 SER A C 1
ATOM 821 O O . SER A 1 101 ? 11.741 -4.900 -18.779 1.00 97.25 101 SER A O 1
ATOM 823 N N . LYS A 1 102 ? 13.228 -5.544 -20.329 1.00 97.38 102 LYS A N 1
ATOM 824 C CA . LYS A 1 102 ? 14.377 -5.644 -19.411 1.00 97.38 102 LYS A CA 1
ATOM 825 C C . LYS A 1 102 ? 14.709 -4.350 -18.659 1.00 97.38 102 LYS A C 1
ATOM 827 O O . LYS A 1 102 ? 15.491 -4.388 -17.718 1.00 97.38 102 LYS A O 1
ATOM 832 N N . GLN A 1 103 ? 14.157 -3.202 -19.067 1.00 97.62 103 GLN A N 1
ATOM 833 C CA . GLN A 1 103 ? 14.446 -1.915 -18.428 1.00 97.62 103 GLN A CA 1
ATOM 834 C C . GLN A 1 103 ? 13.996 -1.874 -16.968 1.00 97.62 103 GLN A C 1
ATOM 836 O O . GLN A 1 103 ? 14.601 -1.165 -16.177 1.00 97.62 103 GLN A O 1
ATOM 841 N N . TRP A 1 104 ? 12.983 -2.651 -16.584 1.00 97.94 104 TRP A N 1
ATOM 842 C CA . TRP A 1 104 ? 12.510 -2.694 -15.200 1.00 97.94 104 TRP A CA 1
ATOM 843 C C . TRP A 1 104 ? 13.578 -3.159 -14.201 1.00 97.94 104 TRP A C 1
ATOM 845 O O . TRP A 1 104 ? 13.555 -2.732 -13.044 1.00 97.94 104 TRP A O 1
ATOM 855 N N . ALA A 1 105 ? 14.566 -3.932 -14.660 1.00 96.44 105 ALA A N 1
ATOM 856 C CA . ALA A 1 105 ? 15.729 -4.296 -13.860 1.00 96.44 105 ALA A CA 1
ATOM 857 C C . ALA A 1 105 ? 16.572 -3.075 -13.438 1.00 96.44 105 ALA A C 1
ATOM 859 O O . ALA A 1 105 ? 17.185 -3.114 -12.375 1.00 96.44 105 ALA A O 1
ATOM 860 N N . ASP A 1 106 ? 16.549 -1.970 -14.199 1.00 96.38 106 ASP A N 1
ATOM 861 C CA . ASP A 1 106 ? 17.296 -0.740 -13.877 1.00 96.38 106 ASP A CA 1
ATOM 862 C C . ASP A 1 106 ? 16.816 -0.079 -12.574 1.00 96.38 106 ASP A C 1
ATOM 864 O O . ASP A 1 106 ? 17.576 0.640 -11.926 1.00 96.38 106 ASP A O 1
ATOM 868 N N . ILE A 1 107 ? 15.555 -0.316 -12.192 1.00 97.62 107 ILE A N 1
ATOM 869 C CA . ILE A 1 107 ? 14.975 0.129 -10.915 1.00 97.62 107 ILE A CA 1
ATOM 870 C C . ILE A 1 107 ? 14.714 -1.041 -9.957 1.00 97.62 107 ILE A C 1
ATOM 872 O O . ILE A 1 107 ? 14.016 -0.903 -8.953 1.00 97.62 107 ILE A O 1
ATOM 876 N N . GLY A 1 108 ? 15.311 -2.198 -10.246 1.00 97.06 108 GLY A N 1
ATOM 877 C CA . GLY A 1 108 ? 15.363 -3.336 -9.344 1.00 97.06 108 GLY A CA 1
ATOM 878 C C . GLY A 1 108 ? 14.096 -4.180 -9.270 1.00 97.06 108 GLY A C 1
ATOM 879 O O . GLY A 1 108 ? 13.882 -4.765 -8.216 1.00 97.06 108 GLY A O 1
ATOM 880 N N . PHE A 1 109 ? 13.269 -4.247 -10.319 1.00 97.69 109 PHE A N 1
ATOM 881 C CA . PHE A 1 109 ? 12.257 -5.310 -10.476 1.00 97.69 109 PHE A CA 1
ATOM 882 C C . PHE A 1 109 ? 12.892 -6.613 -10.989 1.00 97.69 109 PHE A C 1
ATOM 884 O O . PHE A 1 109 ? 14.007 -6.592 -11.520 1.00 97.69 109 PHE A O 1
ATOM 891 N N . GLN A 1 110 ? 12.199 -7.748 -10.843 1.00 94.50 110 GLN A N 1
ATOM 892 C CA . GLN A 1 110 ? 12.673 -9.035 -11.359 1.00 94.50 110 GLN A CA 1
ATOM 893 C C . GLN A 1 110 ? 12.044 -9.337 -12.721 1.00 94.50 110 GLN A C 1
ATOM 895 O O . GLN A 1 110 ? 10.830 -9.324 -12.898 1.00 94.50 110 GLN A O 1
ATOM 900 N N . GLY A 1 111 ? 12.891 -9.682 -13.692 1.00 92.88 111 GLY A N 1
ATOM 901 C CA . GLY A 1 111 ? 12.445 -10.002 -15.045 1.00 92.88 111 GLY A CA 1
ATOM 902 C C . GLY A 1 111 ? 11.919 -8.789 -15.818 1.00 92.88 111 GLY A C 1
ATOM 903 O O . GLY A 1 111 ? 12.214 -7.638 -15.499 1.00 92.88 111 GLY A O 1
ATOM 904 N N . ASP A 1 112 ? 11.164 -9.073 -16.878 1.00 96.62 112 ASP A N 1
ATOM 905 C CA . ASP A 1 112 ? 10.737 -8.063 -17.851 1.00 96.62 112 ASP A CA 1
ATOM 906 C C . ASP A 1 112 ? 9.355 -7.468 -17.529 1.00 96.62 112 ASP A C 1
ATOM 908 O O . ASP A 1 112 ? 8.962 -6.469 -18.132 1.00 96.62 112 ASP A O 1
ATOM 912 N N . ASP A 1 113 ? 8.601 -8.072 -16.605 1.00 96.50 113 ASP A N 1
ATOM 913 C CA . ASP A 1 113 ? 7.264 -7.625 -16.207 1.00 96.50 113 ASP A CA 1
ATOM 914 C C . ASP A 1 113 ? 7.132 -7.504 -14.673 1.00 96.50 113 ASP A C 1
ATOM 916 O O . ASP A 1 113 ? 6.952 -8.516 -13.995 1.00 96.50 113 ASP A O 1
ATOM 920 N N . PRO A 1 114 ? 7.098 -6.270 -14.127 1.00 96.88 114 PRO A N 1
ATOM 921 C CA . PRO A 1 114 ? 6.860 -5.991 -12.709 1.00 96.88 114 PRO A CA 1
ATOM 922 C C . PRO A 1 114 ? 5.633 -6.657 -12.081 1.00 96.88 114 PRO A C 1
ATOM 924 O O . PRO A 1 114 ? 5.577 -6.806 -10.861 1.00 96.88 114 PRO A O 1
ATOM 927 N N . LYS A 1 115 ? 4.629 -7.068 -12.872 1.00 95.38 115 LYS A N 1
ATOM 928 C CA . LYS A 1 115 ? 3.412 -7.726 -12.364 1.00 95.38 115 LYS A CA 1
ATOM 929 C C . LYS A 1 115 ? 3.737 -8.897 -11.435 1.00 95.38 115 LYS A C 1
ATOM 931 O O . LYS A 1 115 ? 3.039 -9.108 -10.443 1.00 95.38 115 LYS A O 1
ATOM 936 N N . THR A 1 116 ? 4.791 -9.654 -11.737 1.00 91.62 116 THR A N 1
ATOM 937 C CA . THR A 1 116 ? 5.187 -10.823 -10.947 1.00 91.62 116 THR A CA 1
ATOM 938 C C . THR A 1 116 ? 5.766 -10.494 -9.577 1.00 91.62 116 THR A C 1
ATOM 940 O O . THR A 1 116 ? 5.735 -11.352 -8.695 1.00 91.62 116 THR A O 1
ATOM 943 N N . ASP A 1 117 ? 6.250 -9.274 -9.373 1.00 96.12 117 ASP A N 1
ATOM 944 C CA . ASP A 1 117 ? 6.894 -8.855 -8.126 1.00 96.12 117 ASP A CA 1
ATOM 945 C C . ASP A 1 117 ? 5.879 -8.417 -7.065 1.00 96.12 117 ASP A C 1
ATOM 947 O O . ASP A 1 117 ? 6.122 -8.520 -5.865 1.00 96.12 117 ASP A O 1
ATOM 951 N N . PHE A 1 118 ? 4.677 -8.022 -7.489 1.00 95.75 118 PHE A N 1
ATOM 952 C CA . PHE A 1 118 ? 3.608 -7.570 -6.598 1.00 95.75 118 PHE A CA 1
ATOM 953 C C . PHE A 1 118 ? 2.765 -8.707 -5.996 1.00 95.75 118 PHE A C 1
ATOM 955 O O . PHE A 1 118 ? 1.737 -8.442 -5.378 1.00 95.75 118 PHE A O 1
ATOM 962 N N . ARG A 1 119 ? 3.146 -9.984 -6.146 1.00 90.12 119 ARG A N 1
ATOM 963 C CA . ARG A 1 119 ? 2.311 -11.117 -5.687 1.00 90.12 119 ARG A CA 1
ATOM 964 C C . ARG A 1 119 ? 2.047 -11.116 -4.175 1.00 90.12 119 ARG A C 1
ATOM 966 O O . ARG A 1 119 ? 0.956 -11.489 -3.758 1.00 90.12 119 ARG A O 1
ATOM 973 N N . GLY A 1 120 ? 3.033 -10.728 -3.362 1.00 89.50 120 GLY A N 1
ATOM 974 C CA . GLY A 1 120 ? 2.917 -10.745 -1.895 1.00 89.50 120 GLY A CA 1
ATOM 975 C C . GLY A 1 120 ? 2.283 -9.483 -1.303 1.00 89.50 120 GLY A C 1
ATOM 976 O O . GLY A 1 120 ? 1.459 -9.564 -0.391 1.00 89.50 120 GLY A O 1
ATOM 977 N N . MET A 1 121 ? 2.661 -8.320 -1.833 1.00 95.31 121 MET A N 1
ATOM 978 C CA . MET A 1 121 ? 2.280 -7.004 -1.297 1.00 95.31 121 MET A CA 1
ATOM 979 C C . MET A 1 121 ? 1.197 -6.298 -2.115 1.00 95.31 121 MET A C 1
ATOM 981 O O . MET A 1 121 ? 0.742 -5.217 -1.738 1.00 95.31 121 MET A O 1
ATOM 985 N N . GLY A 1 122 ? 0.776 -6.908 -3.223 1.00 96.00 122 GLY A N 1
ATOM 986 C CA . GLY A 1 122 ? -0.268 -6.397 -4.095 1.00 96.00 122 GLY A CA 1
ATOM 987 C C . GLY A 1 122 ? 0.023 -4.988 -4.597 1.00 96.00 122 GLY A C 1
ATOM 988 O O . GLY A 1 122 ? 1.172 -4.562 -4.740 1.00 96.00 122 GLY A O 1
ATOM 989 N N . ILE A 1 123 ? -1.050 -4.240 -4.839 1.00 97.62 123 ILE A N 1
ATOM 990 C CA . ILE A 1 123 ? -0.962 -2.847 -5.281 1.00 97.62 123 ILE A CA 1
ATOM 991 C C . ILE A 1 123 ? -0.378 -1.920 -4.202 1.00 97.62 123 ILE A C 1
ATOM 993 O O . ILE A 1 123 ? 0.162 -0.868 -4.543 1.00 97.62 123 ILE A O 1
ATOM 997 N N . LEU A 1 124 ? -0.437 -2.301 -2.918 1.00 97.69 124 LEU A N 1
ATOM 998 C CA . LEU A 1 124 ? 0.109 -1.490 -1.825 1.00 97.69 124 LEU A CA 1
ATOM 999 C C . LEU A 1 124 ? 1.613 -1.249 -1.998 1.00 97.69 124 LEU A C 1
ATOM 1001 O O . LEU A 1 124 ? 2.067 -0.122 -1.818 1.00 97.69 124 LEU A O 1
ATOM 1005 N N . GLY A 1 125 ? 2.366 -2.271 -2.419 1.00 97.38 125 GLY A N 1
ATOM 1006 C CA . GLY A 1 125 ? 3.801 -2.132 -2.692 1.00 97.38 125 GLY A CA 1
ATOM 1007 C C . GLY A 1 125 ? 4.090 -1.060 -3.749 1.00 97.38 125 GLY A C 1
ATOM 1008 O O . GLY A 1 125 ? 4.956 -0.209 -3.557 1.00 97.38 125 GLY A O 1
ATOM 1009 N N . LEU A 1 126 ? 3.308 -1.032 -4.834 1.00 98.19 126 LEU A N 1
ATOM 1010 C CA . LEU A 1 126 ? 3.441 -0.006 -5.871 1.00 98.19 126 LEU A CA 1
ATOM 1011 C C . LEU A 1 126 ? 3.058 1.389 -5.360 1.00 98.19 126 LEU A C 1
ATOM 1013 O O . LEU A 1 126 ? 3.755 2.358 -5.652 1.00 98.19 126 LEU A O 1
ATOM 1017 N N . ILE A 1 127 ? 1.971 1.499 -4.591 1.00 98.19 127 ILE A N 1
ATOM 1018 C CA . ILE A 1 127 ? 1.529 2.771 -4.001 1.00 98.19 127 ILE A CA 1
ATOM 1019 C C . ILE A 1 127 ? 2.627 3.351 -3.104 1.00 98.19 127 ILE A C 1
ATOM 1021 O O . ILE A 1 127 ? 2.952 4.529 -3.239 1.00 98.19 127 ILE A O 1
ATOM 1025 N N . ASN A 1 128 ? 3.237 2.529 -2.249 1.00 97.88 128 ASN A N 1
ATOM 1026 C CA . ASN A 1 128 ? 4.305 2.960 -1.349 1.00 97.88 128 ASN A CA 1
ATOM 1027 C C . ASN A 1 128 ? 5.555 3.412 -2.115 1.00 97.88 128 ASN A C 1
ATOM 1029 O O . ASN A 1 128 ? 6.100 4.474 -1.814 1.00 97.88 128 ASN A O 1
ATOM 1033 N N . LEU A 1 129 ? 5.975 2.661 -3.141 1.00 98.19 129 LEU A N 1
ATOM 1034 C CA . LEU A 1 129 ? 7.102 3.051 -3.994 1.00 98.19 129 LEU A CA 1
ATOM 1035 C C . LEU A 1 129 ? 6.854 4.387 -4.704 1.00 98.19 129 LEU A C 1
ATOM 1037 O O . LEU A 1 129 ? 7.739 5.245 -4.730 1.00 98.19 129 LEU A O 1
ATOM 1041 N N . VAL A 1 130 ? 5.656 4.582 -5.266 1.00 98.56 130 VAL A N 1
ATOM 1042 C CA . VAL A 1 130 ? 5.273 5.842 -5.922 1.00 98.56 130 VAL A CA 1
ATOM 1043 C C . VAL A 1 130 ? 5.255 6.981 -4.912 1.00 98.56 130 VAL A C 1
ATOM 1045 O O . VAL A 1 130 ? 5.842 8.023 -5.181 1.00 98.56 130 VAL A O 1
ATOM 1048 N N . TYR A 1 131 ? 4.632 6.778 -3.749 1.00 98.44 131 TYR A N 1
ATOM 1049 C CA . TYR A 1 131 ? 4.567 7.788 -2.697 1.00 98.44 131 TYR A CA 1
ATOM 1050 C C . TYR A 1 131 ? 5.967 8.221 -2.260 1.00 98.44 131 TYR A C 1
ATOM 1052 O O . TYR A 1 131 ? 6.245 9.417 -2.199 1.00 98.44 131 TYR A O 1
ATOM 1060 N N . PHE A 1 132 ? 6.864 7.265 -2.011 1.00 98.44 132 PHE A N 1
ATOM 1061 C CA . PHE A 1 132 ? 8.240 7.566 -1.635 1.00 98.44 132 PHE A CA 1
ATOM 1062 C C . PHE A 1 132 ? 8.976 8.328 -2.743 1.00 98.44 132 PHE A C 1
ATOM 1064 O O . PHE A 1 132 ? 9.596 9.354 -2.478 1.00 98.44 132 PHE A O 1
ATOM 1071 N N . SER A 1 133 ? 8.832 7.887 -3.994 1.00 98.25 133 SER A N 1
ATOM 1072 C CA . SER A 1 133 ? 9.482 8.516 -5.150 1.00 98.25 133 SER A CA 1
ATOM 1073 C C . SER A 1 133 ? 8.946 9.914 -5.474 1.00 98.25 133 SER A C 1
ATOM 1075 O O . SER A 1 133 ? 9.654 10.703 -6.088 1.00 98.25 133 SER A O 1
ATOM 1077 N N . GLU A 1 134 ? 7.700 10.215 -5.107 1.00 98.06 134 GLU A N 1
ATOM 1078 C CA . GLU A 1 134 ? 7.047 11.505 -5.357 1.00 98.06 134 GLU A CA 1
ATOM 1079 C C . GLU A 1 134 ? 7.283 12.518 -4.231 1.00 98.06 134 GLU A C 1
ATOM 1081 O O . GLU A 1 134 ? 7.459 13.702 -4.504 1.00 98.06 134 GLU A O 1
ATOM 1086 N N . ASN A 1 135 ? 7.287 12.066 -2.974 1.00 98.38 135 ASN A N 1
ATOM 1087 C CA . ASN A 1 135 ? 7.394 12.949 -1.806 1.00 98.38 135 ASN A CA 1
ATOM 1088 C C . ASN A 1 135 ? 8.833 13.097 -1.293 1.00 98.38 135 ASN A C 1
ATOM 1090 O O . ASN A 1 135 ? 9.145 14.084 -0.633 1.00 98.38 135 ASN A O 1
ATOM 1094 N N . TYR A 1 136 ? 9.706 12.138 -1.607 1.00 98.06 136 TYR A N 1
ATOM 1095 C CA . TYR A 1 136 ? 11.109 12.096 -1.185 1.00 98.06 136 TYR A CA 1
ATOM 1096 C C . TYR A 1 136 ? 12.010 11.800 -2.391 1.00 98.06 136 TYR A C 1
ATOM 1098 O O . TYR A 1 136 ? 12.818 10.872 -2.395 1.00 98.06 136 TYR A O 1
A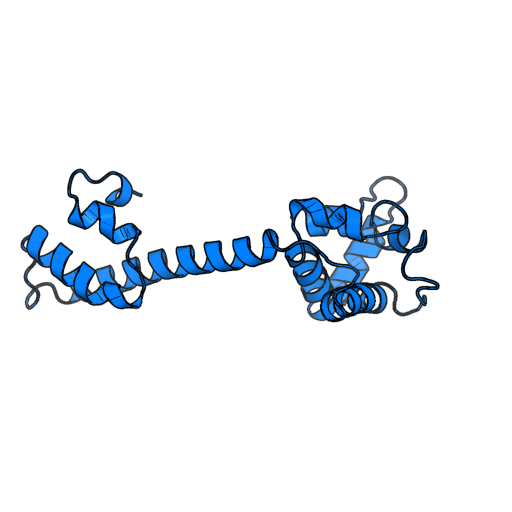TOM 1106 N N . THR A 1 137 ? 11.819 12.558 -3.475 1.00 97.62 137 THR A N 1
ATOM 1107 C CA . THR A 1 137 ? 12.438 12.302 -4.786 1.00 97.62 137 THR A CA 1
ATOM 1108 C C . THR A 1 137 ? 13.965 12.239 -4.726 1.00 97.62 137 THR A C 1
ATOM 1110 O O . THR A 1 137 ? 14.572 11.348 -5.320 1.00 97.62 137 THR A O 1
ATOM 1113 N N . SER A 1 138 ? 14.598 13.165 -3.996 1.00 97.88 138 SER A N 1
ATOM 1114 C CA . SER A 1 138 ? 16.061 13.216 -3.862 1.00 97.88 138 SER A CA 1
ATOM 1115 C C . SER A 1 138 ? 16.591 11.963 -3.167 1.00 97.88 138 SER A C 1
ATOM 1117 O O . SER A 1 138 ? 17.548 11.337 -3.624 1.00 97.88 138 SER A O 1
ATOM 1119 N N . GLU A 1 139 ? 15.934 11.556 -2.086 1.00 98.25 139 GLU A N 1
ATOM 1120 C CA . GLU A 1 139 ? 16.251 10.364 -1.315 1.00 98.25 139 GLU A CA 1
ATOM 1121 C C . GLU A 1 139 ? 16.023 9.105 -2.151 1.00 98.25 139 GLU A C 1
ATOM 1123 O O . GLU A 1 139 ? 16.885 8.229 -2.181 1.00 98.25 139 GLU A O 1
ATOM 1128 N N . ALA A 1 140 ? 14.915 9.029 -2.891 1.00 98.12 140 ALA A N 1
ATOM 1129 C CA . ALA A 1 140 ? 14.618 7.921 -3.787 1.00 98.12 140 ALA A CA 1
ATOM 1130 C C . ALA A 1 140 ? 15.706 7.746 -4.856 1.00 98.12 140 ALA A C 1
ATOM 1132 O O . ALA A 1 140 ? 16.190 6.631 -5.054 1.00 98.12 140 ALA A O 1
ATOM 1133 N N . HIS A 1 141 ? 16.165 8.836 -5.483 1.00 97.75 141 HIS A N 1
ATOM 1134 C CA . HIS A 1 141 ? 17.270 8.801 -6.450 1.00 97.75 141 HIS A CA 1
ATOM 1135 C C . HIS A 1 141 ? 18.606 8.427 -5.810 1.00 97.75 141 HIS A C 1
ATOM 1137 O O . HIS A 1 141 ? 19.360 7.642 -6.384 1.00 97.75 141 HIS A O 1
ATOM 1143 N N . GLN A 1 142 ? 18.910 8.941 -4.616 1.00 97.50 142 GLN A N 1
ATOM 1144 C CA . GLN A 1 142 ? 20.128 8.569 -3.893 1.00 97.50 142 GLN A CA 1
ATOM 1145 C C . GLN A 1 142 ? 20.136 7.083 -3.523 1.00 97.50 142 GLN A C 1
ATOM 1147 O O . GLN A 1 142 ? 21.153 6.408 -3.697 1.00 97.50 142 GLN A O 1
ATOM 1152 N N . ILE A 1 143 ? 19.012 6.561 -3.031 1.00 97.06 143 ILE A N 1
ATOM 1153 C CA . ILE A 1 143 ? 18.850 5.151 -2.667 1.00 97.06 143 ILE A CA 1
ATOM 1154 C C . ILE A 1 143 ? 18.943 4.271 -3.917 1.00 97.06 143 ILE A C 1
ATOM 1156 O O . ILE A 1 143 ? 19.695 3.302 -3.892 1.00 97.06 143 ILE A O 1
ATOM 1160 N N . LEU A 1 144 ? 18.286 4.636 -5.023 1.00 97.44 144 LEU A N 1
ATOM 1161 C CA . LEU A 1 144 ? 18.391 3.927 -6.305 1.00 97.44 144 LEU A CA 1
ATOM 1162 C C . LEU A 1 144 ? 19.827 3.929 -6.858 1.00 97.44 144 LEU A C 1
ATOM 1164 O O . LEU A 1 144 ? 20.333 2.917 -7.335 1.00 97.44 144 LEU A O 1
ATOM 1168 N N . SER A 1 145 ? 20.530 5.056 -6.766 1.00 96.50 145 SER A N 1
ATOM 1169 C CA . SER A 1 145 ? 21.937 5.134 -7.169 1.00 96.50 145 SER A CA 1
ATOM 1170 C C . SER A 1 145 ? 22.810 4.182 -6.341 1.00 96.50 145 SER A C 1
ATOM 1172 O O . SER A 1 145 ? 23.601 3.412 -6.889 1.00 96.50 145 SER A O 1
ATOM 1174 N N . ARG A 1 146 ? 22.611 4.152 -5.016 1.00 95.88 146 ARG A N 1
ATOM 1175 C CA . ARG A 1 146 ? 23.319 3.234 -4.106 1.00 95.88 146 ARG A CA 1
ATOM 1176 C C . ARG A 1 146 ? 22.949 1.772 -4.343 1.00 95.88 146 ARG A C 1
ATOM 1178 O O . ARG A 1 146 ? 23.816 0.908 -4.236 1.00 95.88 146 ARG A O 1
ATOM 1185 N N . SER A 1 147 ? 21.694 1.486 -4.682 1.00 96.12 147 SER A N 1
ATOM 1186 C CA . SER A 1 147 ? 21.225 0.127 -4.954 1.00 96.12 147 SER A CA 1
ATOM 1187 C C . SER A 1 147 ? 21.898 -0.477 -6.192 1.00 96.12 147 SER A C 1
ATOM 1189 O O . SER A 1 147 ? 21.999 -1.692 -6.293 1.00 96.12 147 SER A O 1
ATOM 1191 N N . ASN A 1 148 ? 22.431 0.354 -7.093 1.00 93.50 148 ASN A N 1
ATOM 1192 C CA . ASN A 1 148 ? 23.185 -0.065 -8.276 1.00 93.50 148 ASN A CA 1
ATOM 1193 C C . ASN A 1 148 ? 24.698 -0.242 -8.023 1.00 93.50 148 ASN A C 1
ATOM 1195 O O . ASN A 1 148 ? 25.471 -0.417 -8.967 1.00 93.50 148 ASN A O 1
ATOM 1199 N N . HIS A 1 149 ? 25.156 -0.203 -6.765 1.00 93.94 149 HIS A N 1
ATOM 1200 C CA . HIS A 1 149 ? 26.568 -0.399 -6.440 1.00 93.94 149 HIS A CA 1
ATOM 1201 C C . HIS A 1 149 ? 27.061 -1.801 -6.869 1.00 93.94 149 HIS A C 1
ATOM 1203 O O . HIS A 1 149 ? 26.456 -2.804 -6.490 1.00 93.94 149 HIS A O 1
ATOM 1209 N N . PRO A 1 150 ? 28.212 -1.933 -7.556 1.00 89.81 150 PRO A N 1
ATOM 1210 C CA . PRO A 1 150 ? 28.634 -3.194 -8.182 1.00 89.81 150 PRO A CA 1
ATOM 1211 C C . PRO A 1 150 ? 28.904 -4.351 -7.207 1.00 89.81 150 PRO A C 1
ATOM 1213 O O . PRO A 1 150 ? 28.895 -5.507 -7.616 1.00 89.81 150 PRO A O 1
ATOM 1216 N N . LYS A 1 151 ? 29.179 -4.059 -5.928 1.00 92.06 151 LYS A N 1
ATOM 1217 C CA . LYS A 1 151 ? 29.474 -5.076 -4.895 1.00 92.06 151 LYS A CA 1
ATOM 1218 C C . LYS A 1 151 ? 28.460 -5.140 -3.753 1.00 92.06 151 LYS A C 1
ATOM 1220 O O . LYS A 1 151 ? 28.415 -6.133 -3.043 1.00 92.06 151 LYS A O 1
ATOM 1225 N N . LEU A 1 152 ? 27.722 -4.053 -3.534 1.00 92.88 152 LEU A N 1
ATOM 1226 C CA . LEU A 1 152 ? 26.865 -3.840 -2.352 1.00 92.88 152 LEU A CA 1
ATOM 1227 C C . LEU A 1 152 ? 25.440 -3.452 -2.758 1.00 92.88 152 LEU A C 1
ATOM 1229 O O . LEU A 1 152 ? 24.650 -3.011 -1.928 1.00 92.88 152 LEU A O 1
ATOM 1233 N N . GLY A 1 153 ? 25.153 -3.541 -4.055 1.00 91.69 153 GLY A N 1
ATOM 1234 C CA . GLY A 1 153 ? 23.861 -3.218 -4.606 1.00 91.69 153 GLY A CA 1
ATOM 1235 C C . GLY A 1 153 ? 22.791 -4.185 -4.128 1.00 91.69 153 GLY A C 1
ATOM 1236 O O . GLY A 1 153 ? 23.062 -5.284 -3.644 1.00 91.69 153 GLY A O 1
ATOM 1237 N N . TYR A 1 154 ? 21.556 -3.747 -4.279 1.00 95.56 154 TYR A N 1
ATOM 1238 C CA . TYR A 1 154 ? 20.364 -4.506 -3.954 1.00 95.56 154 TYR A CA 1
ATOM 1239 C C . TYR A 1 154 ? 19.254 -4.110 -4.924 1.00 95.56 154 TYR A C 1
ATOM 1241 O O . TYR A 1 154 ? 19.300 -3.066 -5.572 1.00 95.56 154 TYR A O 1
ATOM 1249 N N . SER A 1 155 ? 18.232 -4.947 -5.036 1.00 95.94 155 SER A N 1
ATOM 1250 C CA . SER A 1 155 ? 17.087 -4.677 -5.902 1.00 95.94 155 SER A CA 1
ATOM 1251 C C . SER A 1 155 ? 16.185 -3.612 -5.273 1.00 95.94 155 SER A C 1
ATOM 1253 O O . SER A 1 155 ? 15.403 -3.940 -4.386 1.00 95.94 155 SER A O 1
ATOM 1255 N N . TYR A 1 156 ? 16.292 -2.352 -5.715 1.00 97.38 156 TYR A N 1
ATOM 1256 C CA . TYR A 1 156 ? 15.517 -1.224 -5.174 1.00 97.38 156 TYR A CA 1
ATOM 1257 C C . TYR A 1 156 ? 14.020 -1.541 -5.057 1.00 97.38 156 TYR A C 1
ATOM 1259 O O . TYR A 1 156 ? 13.480 -1.497 -3.952 1.00 97.38 156 TYR A O 1
ATOM 1267 N N . ALA A 1 157 ? 13.360 -1.913 -6.161 1.00 97.06 157 ALA A N 1
ATOM 1268 C CA . ALA A 1 157 ? 11.925 -2.180 -6.139 1.00 97.06 157 ALA A CA 1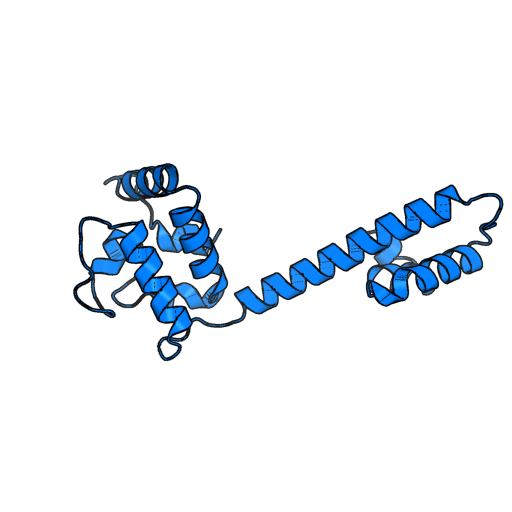
ATOM 1269 C C . ALA A 1 157 ? 11.573 -3.406 -5.284 1.00 97.06 157 ALA A C 1
ATOM 1271 O O . ALA A 1 157 ? 10.669 -3.308 -4.464 1.00 97.06 157 ALA A O 1
ATOM 1272 N N . ILE A 1 158 ? 12.293 -4.530 -5.393 1.00 96.38 158 ILE A N 1
ATOM 1273 C CA . ILE A 1 158 ? 11.996 -5.724 -4.571 1.00 96.38 158 ILE A CA 1
ATOM 1274 C C . ILE A 1 158 ? 12.172 -5.463 -3.078 1.00 96.38 158 ILE A C 1
ATOM 1276 O O . ILE A 1 158 ? 11.334 -5.882 -2.282 1.00 96.38 158 ILE A O 1
ATOM 1280 N N . VAL A 1 159 ? 13.249 -4.783 -2.685 1.00 95.00 159 VAL A N 1
ATOM 1281 C CA . VAL A 1 159 ? 13.470 -4.424 -1.281 1.00 95.00 159 VAL A CA 1
ATOM 1282 C C . VAL A 1 159 ? 12.386 -3.455 -0.819 1.00 95.00 159 VAL A C 1
ATOM 1284 O O . VAL A 1 159 ? 11.793 -3.679 0.229 1.00 95.00 159 VAL A O 1
ATOM 1287 N N . GLY A 1 160 ? 12.073 -2.432 -1.618 1.00 95.06 160 GLY A N 1
ATOM 1288 C CA . GLY A 1 160 ? 11.039 -1.450 -1.295 1.00 95.06 160 GLY A CA 1
ATOM 1289 C C . GLY A 1 160 ? 9.624 -2.028 -1.225 1.00 95.06 160 GLY A C 1
ATOM 1290 O O . GLY A 1 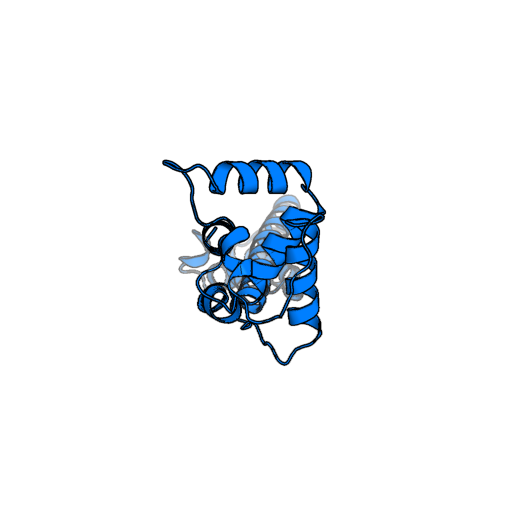160 ? 8.819 -1.560 -0.429 1.00 95.06 160 GLY A O 1
ATOM 1291 N N . ILE A 1 161 ? 9.318 -3.059 -2.015 1.00 95.31 161 ILE A N 1
ATOM 1292 C CA . ILE A 1 161 ? 8.034 -3.768 -1.958 1.00 95.31 161 ILE A CA 1
ATOM 1293 C C . ILE A 1 161 ? 7.923 -4.580 -0.668 1.00 95.31 161 ILE A C 1
ATOM 1295 O O . ILE A 1 161 ? 6.844 -4.610 -0.095 1.00 95.31 161 ILE A O 1
ATOM 1299 N N . ASN A 1 162 ? 9.003 -5.227 -0.220 1.00 90.12 162 ASN A N 1
ATOM 1300 C CA . ASN A 1 162 ? 8.994 -6.172 0.906 1.00 90.12 162 ASN A CA 1
ATOM 1301 C C . ASN A 1 162 ? 9.256 -5.544 2.291 1.00 90.12 162 ASN A C 1
ATOM 1303 O O . ASN A 1 162 ? 9.383 -6.287 3.267 1.00 90.12 162 ASN A O 1
ATOM 1307 N N . LEU A 1 163 ? 9.375 -4.217 2.367 1.00 84.56 163 LEU A N 1
ATOM 1308 C CA . LEU A 1 163 ? 9.472 -3.438 3.609 1.00 84.56 163 LEU A CA 1
ATOM 1309 C C . LEU A 1 163 ? 8.100 -3.287 4.281 1.00 84.56 163 LEU A C 1
ATOM 1311 O O . LEU A 1 163 ? 8.057 -3.437 5.522 1.00 84.56 163 LEU A O 1
#

Foldseek 3Di:
DCQCVDPDPLSNCLLVDALVCLLVSLVVVCVVVVNDCVVPVVSSVVSSVVSNVSNVVVVVVVVQVVQQQAAQDPVDPVSLVLVLLLCCLQPVPDDDPDQFQPCLVLQQAPHRHNSVLSNRRHSSLSVQSNCCSPVVVVVLNVLSVQLPPPPRHHRNSNVSSVD

Organism: Mustela putorius furo (NCBI:txid9669)

Secondary structure (DSSP, 8-state):
-TTTT-SSHHHHHHTT--GGGHHHHHHHHHHHTT--TTT-HHHHHHHHHHHHHHHHHHHHHHHHHHHHTS---TT-HHHHHHHHHHHHHH-TTS--S-SSSGGGGGGT-SSS-GGGGGGTTHHHHHHHHHHHHHHSHHHHHHHHHHHT-TTT---HHHHHH--

InterPro domains:
  IPR006816 ELMO domain [PF04727] (64-163)
  IPR006816 ELMO domain [PS51335] (78-163)
  IPR050868 Engulfment and cell motility domain-containing protein [PTHR12771] (6-163)

Radius of gyration: 23.56 Å; chains: 1; bounding box: 52×27×65 Å

pLDDT: mean 94.62, std 4.41, range [63.0, 98.62]

Sequence (163 aa):
NSLTYSKNKVLQKATLVVQSEVDKCVEDIMKEKNINPEKDTSFKICMKACLLQISGYKQLYLDVESVRKRPYDSDNLQHEKLLLKLWNLLMPTKKLKARISKQWADIGFQGDDPKTDFRGMGILGLINLVYFSENYTSEAHQILSRSNHPKLGYSYAIVGINL